Protein AF-A0A2T4KFB4-F1 (afdb_monomer)

Mean predicted aligned error: 5.25 Å

Secondary structure (DSSP, 8-state):
-HHHHHHHHHHHHHHH-HHHHHHHHHHHHHHHHHHHHHHHHSSS--HHHHHHHHHHHHHHHHHHHHHHHHHHHHHHT--

pLDDT: mean 89.06, std 7.24, range [62.19, 96.69]

Solvent-accessible surface area (backbone atoms only — not comparable to full-atom values): 4555 Å² total; per-residue (Å²): 118,71,71,62,50,55,56,48,52,54,53,50,50,51,75,66,33,68,66,51,55,52,52,51,52,52,52,51,50,51,54,51,49,52,51,53,49,35,56,73,78,31,101,60,72,61,60,83,58,55,52,57,50,50,50,53,53,51,50,54,52,50,50,53,52,52,51,51,62,70,45,43,36,70,75,69,69,73,111

Structure (mmCIF, N/CA/C/O backbone):
data_AF-A0A2T4KFB4-F1
#
_entry.id   AF-A0A2T4KFB4-F1
#
loop_
_atom_site.group_PDB
_atom_site.id
_atom_site.type_symbol
_atom_site.label_atom_id
_atom_site.label_alt_id
_atom_site.label_comp_id
_atom_site.label_asym_id
_atom_site.label_entity_id
_atom_site.label_seq_id
_atom_site.pdbx_PDB_ins_code
_atom_site.Cartn_x
_atom_site.Cartn_y
_atom_site.Cartn_z
_atom_site.occupancy
_atom_site.B_iso_or_equiv
_atom_site.auth_seq_id
_atom_site.auth_comp_id
_atom_site.auth_asym_id
_atom_site.auth_atom_id
_atom_site.pdbx_PDB_model_num
ATOM 1 N N . MET A 1 1 ? -15.917 -14.762 19.869 1.00 62.19 1 MET A N 1
ATOM 2 C CA . MET A 1 1 ? -16.282 -14.547 18.446 1.00 62.19 1 MET A CA 1
ATOM 3 C C . MET A 1 1 ? 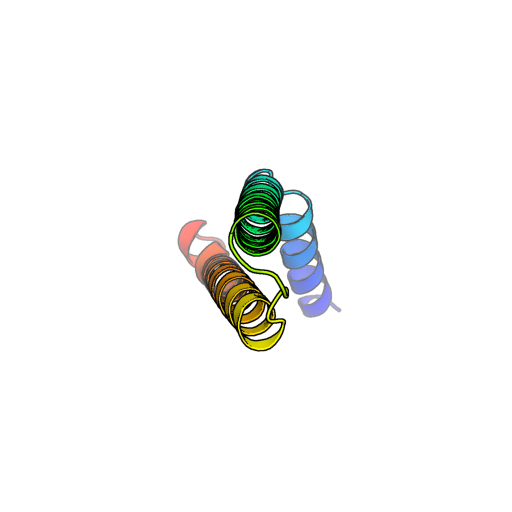-16.413 -13.070 18.039 1.00 62.19 1 MET A C 1
ATOM 5 O O . MET A 1 1 ? -16.248 -12.789 16.862 1.00 62.19 1 MET A O 1
ATOM 9 N N . ARG A 1 2 ? -16.634 -12.115 18.963 1.00 76.81 2 ARG A N 1
ATOM 10 C CA . ARG A 1 2 ? -16.806 -10.678 18.642 1.00 76.81 2 ARG A CA 1
ATOM 11 C C . ARG A 1 2 ? -15.536 -9.973 18.120 1.00 76.81 2 ARG A C 1
ATOM 13 O O . ARG A 1 2 ? -15.612 -9.225 17.157 1.00 76.81 2 ARG A O 1
ATOM 20 N N . ASN A 1 3 ? -14.359 -10.281 18.671 1.00 79.31 3 ASN A N 1
ATOM 21 C CA . ASN A 1 3 ? -13.094 -9.651 18.242 1.00 79.31 3 ASN A CA 1
ATOM 22 C C . ASN A 1 3 ? -12.708 -10.021 16.797 1.00 79.31 3 ASN A C 1
ATOM 24 O O . ASN A 1 3 ? -12.237 -9.181 16.042 1.00 79.31 3 ASN A O 1
ATOM 28 N N . LEU A 1 4 ? -12.982 -11.262 16.381 1.00 86.62 4 LEU A N 1
ATOM 29 C CA . LEU A 1 4 ? -12.775 -11.716 14.999 1.00 86.62 4 LEU A CA 1
ATOM 30 C C . LEU A 1 4 ? -13.695 -10.999 13.998 1.00 86.62 4 LEU A C 1
ATOM 32 O O . LEU A 1 4 ? -13.319 -10.819 12.843 1.00 86.62 4 LEU A O 1
ATOM 36 N N . GLN A 1 5 ? -14.889 -10.574 14.426 1.00 88.44 5 GLN A N 1
ATOM 37 C CA . GLN A 1 5 ? -15.791 -9.801 13.571 1.00 88.44 5 GLN A CA 1
ATOM 38 C C . GLN A 1 5 ? -15.246 -8.394 13.311 1.00 88.44 5 GLN A C 1
ATOM 40 O O . GLN A 1 5 ? -15.306 -7.947 12.170 1.00 88.44 5 GLN A O 1
ATOM 45 N N . LEU A 1 6 ? -14.665 -7.732 14.319 1.00 86.69 6 LEU A N 1
ATOM 46 C CA . LEU A 1 6 ? -14.018 -6.423 14.151 1.00 86.69 6 LEU A CA 1
ATOM 47 C C . LEU A 1 6 ? -12.882 -6.497 13.124 1.00 86.69 6 LEU A C 1
ATOM 49 O O . LEU A 1 6 ? -12.917 -5.781 12.126 1.00 86.69 6 LEU A O 1
ATOM 53 N N . VAL A 1 7 ? -11.974 -7.466 13.287 1.00 88.62 7 VAL A N 1
ATOM 54 C CA . VAL A 1 7 ? -10.868 -7.704 12.342 1.00 88.62 7 VAL A CA 1
ATOM 55 C C . VAL A 1 7 ? -11.388 -7.962 10.923 1.00 88.62 7 VAL A C 1
ATOM 57 O O . VAL A 1 7 ? -10.853 -7.432 9.951 1.00 88.62 7 VAL A O 1
ATOM 60 N N . LYS A 1 8 ? -12.472 -8.735 10.781 1.00 91.69 8 LYS A N 1
ATOM 61 C CA . LYS A 1 8 ? -13.104 -8.977 9.478 1.00 91.69 8 LYS A CA 1
ATOM 62 C C . LYS A 1 8 ? -13.590 -7.675 8.829 1.00 91.69 8 LYS A C 1
ATOM 64 O O . LYS A 1 8 ? -13.397 -7.503 7.627 1.00 91.69 8 LYS A O 1
ATOM 69 N N . TYR A 1 9 ? -14.217 -6.774 9.585 1.00 90.94 9 TYR A N 1
ATOM 70 C CA . TYR A 1 9 ? -14.692 -5.496 9.047 1.00 90.94 9 TYR A CA 1
ATOM 71 C C . TYR A 1 9 ? -13.545 -4.576 8.623 1.00 90.94 9 TYR A C 1
ATOM 73 O O . TYR A 1 9 ? -13.658 -3.938 7.576 1.00 90.94 9 TYR A O 1
ATOM 81 N N . ASP A 1 10 ? -12.434 -4.560 9.360 1.00 89.19 10 ASP A N 1
ATOM 82 C CA . ASP A 1 10 ? -11.235 -3.806 8.974 1.00 89.19 10 ASP A CA 1
ATOM 83 C C . ASP A 1 10 ? -10.632 -4.307 7.661 1.00 89.19 10 ASP A C 1
ATOM 85 O O . ASP A 1 10 ? -10.367 -3.523 6.747 1.00 89.19 10 ASP A O 1
ATOM 89 N N . ILE A 1 11 ? -10.519 -5.628 7.512 1.00 90.62 11 ILE A N 1
ATOM 90 C CA . ILE A 1 11 ? -10.035 -6.249 6.276 1.00 90.62 11 ILE A CA 1
ATOM 91 C C . ILE A 1 11 ? -10.978 -5.935 5.104 1.00 90.62 11 ILE A C 1
ATOM 93 O O . ILE A 1 11 ? -10.530 -5.532 4.032 1.00 90.62 11 ILE A O 1
ATOM 97 N N . ILE A 1 12 ? -12.295 -6.065 5.293 1.00 92.69 12 ILE A N 1
ATOM 98 C CA . ILE A 1 12 ? -13.277 -5.740 4.245 1.00 92.69 12 ILE A CA 1
ATOM 99 C C . ILE A 1 12 ? -13.205 -4.256 3.864 1.00 92.69 12 ILE A C 1
ATOM 101 O O . ILE A 1 12 ? -13.303 -3.927 2.682 1.00 92.69 12 ILE A O 1
ATOM 105 N N . SER A 1 13 ? -13.023 -3.363 4.840 1.00 90.62 13 SER A N 1
ATOM 106 C CA . SER A 1 13 ? -12.868 -1.924 4.608 1.00 90.62 13 SER A CA 1
ATOM 107 C C . SER A 1 13 ? -11.654 -1.624 3.728 1.00 90.62 13 SER A C 1
ATOM 109 O O . SER A 1 13 ? -11.752 -0.824 2.794 1.00 90.62 13 SER A O 1
ATOM 111 N N . LEU A 1 14 ? -10.535 -2.320 3.953 1.00 91.06 14 LEU A N 1
ATOM 112 C CA . LEU A 1 14 ? -9.351 -2.209 3.107 1.00 91.06 14 LEU A CA 1
ATOM 113 C C . LEU A 1 14 ? -9.643 -2.620 1.662 1.00 91.06 14 LEU A C 1
ATOM 115 O O . LEU A 1 14 ? -9.339 -1.856 0.747 1.00 91.06 14 LEU A O 1
ATOM 119 N N . PHE A 1 15 ? -10.271 -3.778 1.452 1.00 90.50 15 PHE A N 1
ATOM 120 C CA . PHE A 1 15 ? -10.557 -4.280 0.106 1.00 90.50 15 PHE A CA 1
ATOM 121 C C . PHE A 1 15 ? -11.654 -3.501 -0.622 1.00 90.50 15 PHE A C 1
ATOM 123 O O . PHE A 1 15 ? -11.660 -3.479 -1.842 1.00 90.50 15 PHE A O 1
ATOM 130 N N . LYS A 1 16 ? -12.579 -2.842 0.082 1.00 91.31 16 LYS A N 1
ATOM 131 C CA . LYS A 1 16 ? -13.617 -2.017 -0.560 1.00 91.31 16 LYS A CA 1
ATOM 132 C C . LYS A 1 16 ? -13.181 -0.580 -0.837 1.00 91.31 16 LYS A C 1
ATOM 134 O O . LYS A 1 16 ? -13.872 0.133 -1.560 1.00 91.31 16 LYS A O 1
ATOM 139 N N . SER A 1 17 ? -12.086 -0.114 -0.241 1.00 91.88 17 SER A N 1
ATOM 140 C CA . SER A 1 17 ? -11.697 1.290 -0.343 1.00 91.88 17 SER A CA 1
ATOM 141 C C . SER A 1 17 ? -11.136 1.622 -1.727 1.00 91.88 17 SER A C 1
ATOM 143 O O . SER A 1 17 ? -10.113 1.076 -2.133 1.00 91.88 17 SER A O 1
ATOM 145 N N . TYR A 1 18 ? -11.739 2.599 -2.412 1.00 92.19 18 TYR A N 1
ATOM 146 C CA . TYR A 1 18 ? -11.213 3.143 -3.673 1.00 92.19 18 TYR A CA 1
ATOM 147 C C . TYR A 1 18 ? -9.752 3.605 -3.548 1.00 92.19 18 TYR A C 1
ATOM 149 O O . TYR A 1 18 ? -8.955 3.399 -4.459 1.00 92.19 18 TYR A O 1
ATOM 157 N N . LEU A 1 19 ? -9.378 4.164 -2.391 1.00 92.38 19 LEU A N 1
ATOM 158 C CA . LEU A 1 19 ? -8.011 4.605 -2.108 1.00 92.38 19 LEU A CA 1
ATOM 159 C C . LEU A 1 19 ? -7.005 3.450 -2.101 1.00 92.38 19 LEU A C 1
ATOM 161 O O . LEU A 1 19 ? -5.887 3.634 -2.570 1.00 92.38 19 LEU A O 1
ATOM 165 N N . THR A 1 20 ? -7.397 2.263 -1.626 1.00 93.44 20 THR A N 1
ATOM 166 C CA . THR A 1 20 ? -6.552 1.060 -1.687 1.00 93.44 20 THR A CA 1
ATOM 167 C C . THR A 1 20 ? -6.210 0.725 -3.133 1.00 93.44 20 THR A C 1
ATOM 169 O O . THR A 1 20 ? -5.047 0.519 -3.463 1.00 93.44 20 THR A O 1
ATOM 172 N N . TYR A 1 21 ? -7.210 0.730 -4.015 1.00 93.44 21 TYR A N 1
ATOM 173 C CA . TYR A 1 21 ? -6.997 0.441 -5.430 1.00 93.44 21 TYR A CA 1
ATOM 174 C C . TYR A 1 21 ? -6.155 1.513 -6.122 1.00 93.44 21 TYR A C 1
ATOM 176 O O . TYR A 1 21 ? -5.241 1.169 -6.866 1.00 93.44 21 TYR A O 1
ATOM 184 N N . ILE A 1 22 ? -6.404 2.797 -5.841 1.00 94.75 22 ILE A N 1
ATOM 185 C CA . ILE A 1 22 ? -5.596 3.903 -6.378 1.00 94.75 22 ILE A CA 1
ATOM 186 C C . ILE A 1 22 ? -4.134 3.757 -5.943 1.00 94.75 22 ILE A C 1
ATOM 188 O O . ILE A 1 22 ? -3.236 3.837 -6.779 1.00 94.75 22 ILE A O 1
ATOM 192 N N . ALA A 1 23 ? -3.888 3.494 -4.657 1.00 93.81 23 ALA A N 1
ATOM 193 C CA . ALA A 1 23 ? -2.540 3.303 -4.136 1.00 93.81 23 ALA A CA 1
ATOM 194 C C . ALA A 1 23 ? -1.833 2.119 -4.813 1.00 93.81 23 ALA A C 1
ATOM 196 O O . ALA A 1 23 ? -0.692 2.256 -5.248 1.00 93.81 23 ALA A O 1
ATOM 197 N N . LEU A 1 24 ? -2.521 0.984 -4.977 1.00 94.31 24 LEU A N 1
ATOM 198 C CA . LEU A 1 24 ? -1.970 -0.180 -5.673 1.00 94.31 24 LEU A CA 1
ATOM 199 C C . LEU A 1 24 ? -1.657 0.124 -7.143 1.00 94.31 24 LEU A C 1
ATOM 201 O O . LEU A 1 24 ? -0.586 -0.250 -7.613 1.00 94.31 24 LEU A O 1
ATOM 205 N N . ILE A 1 25 ? -2.536 0.832 -7.859 1.00 96.38 25 ILE A N 1
ATOM 206 C CA . ILE A 1 25 ? -2.289 1.250 -9.249 1.00 96.38 25 ILE A CA 1
ATOM 207 C C . ILE A 1 25 ? -1.041 2.132 -9.333 1.00 96.38 25 ILE A C 1
ATOM 209 O O . ILE A 1 25 ? -0.208 1.912 -10.207 1.00 96.38 25 ILE A O 1
ATOM 213 N N . ILE A 1 26 ? -0.876 3.091 -8.417 1.00 95.31 26 ILE A N 1
ATOM 214 C CA . ILE A 1 26 ? 0.304 3.967 -8.377 1.00 95.31 26 ILE A CA 1
ATOM 215 C C . ILE A 1 26 ? 1.577 3.156 -8.117 1.00 95.31 26 ILE A C 1
ATOM 217 O O . ILE A 1 26 ? 2.573 3.351 -8.814 1.00 95.31 26 ILE A O 1
ATOM 221 N N . ILE A 1 27 ? 1.548 2.225 -7.156 1.00 95.25 27 ILE A N 1
ATOM 222 C CA . ILE A 1 27 ? 2.692 1.351 -6.859 1.00 95.25 27 ILE A CA 1
ATOM 223 C C . ILE A 1 27 ? 3.073 0.548 -8.107 1.00 95.25 27 ILE A C 1
ATOM 225 O O . ILE A 1 27 ? 4.226 0.584 -8.532 1.00 95.25 27 ILE A O 1
ATOM 229 N N . TRP A 1 28 ? 2.107 -0.113 -8.746 1.00 94.75 28 TRP A N 1
ATOM 230 C CA . TRP A 1 28 ? 2.352 -0.890 -9.961 1.00 94.75 28 TRP A CA 1
ATOM 231 C C . TRP A 1 28 ? 2.828 -0.034 -11.137 1.00 94.75 28 TRP A C 1
ATOM 233 O O . TRP A 1 28 ? 3.726 -0.457 -11.863 1.00 94.75 28 TRP A O 1
ATOM 243 N N . ALA A 1 29 ? 2.283 1.171 -11.314 1.00 95.50 29 ALA A N 1
ATOM 244 C CA . ALA A 1 29 ? 2.695 2.091 -12.370 1.00 95.50 29 ALA A CA 1
ATOM 245 C C . ALA A 1 29 ? 4.148 2.551 -12.193 1.00 95.50 29 ALA A C 1
ATOM 247 O O . ALA A 1 29 ? 4.902 2.580 -13.163 1.00 95.50 29 ALA A O 1
ATOM 248 N N . LEU A 1 30 ? 4.564 2.861 -10.963 1.00 94.31 30 LEU A N 1
ATOM 249 C CA . LEU A 1 30 ? 5.941 3.250 -10.658 1.00 94.31 30 LEU A CA 1
ATOM 250 C C . LEU A 1 30 ? 6.911 2.075 -10.824 1.00 94.31 30 LEU A C 1
ATOM 252 O O . LEU A 1 30 ? 7.945 2.231 -11.469 1.00 94.31 30 LEU A O 1
ATOM 256 N N . LEU A 1 31 ? 6.566 0.887 -10.315 1.00 93.44 31 LEU A N 1
ATOM 257 C CA . LEU A 1 31 ? 7.393 -0.314 -10.482 1.00 93.44 31 LEU A CA 1
ATOM 258 C C . LEU A 1 31 ? 7.538 -0.702 -11.958 1.00 93.44 31 LEU A C 1
ATOM 260 O O . LEU A 1 31 ? 8.650 -0.937 -12.433 1.00 93.44 31 LEU A O 1
ATOM 264 N N . GLY A 1 32 ? 6.428 -0.723 -12.697 1.00 91.94 32 GLY A N 1
ATOM 265 C CA . GLY A 1 32 ? 6.418 -1.006 -14.129 1.00 91.94 32 GLY A CA 1
ATOM 266 C C . GLY A 1 32 ? 7.181 0.049 -14.925 1.00 91.94 32 GLY A C 1
ATOM 267 O O . GLY A 1 32 ? 8.025 -0.300 -15.746 1.00 91.94 32 GLY A O 1
ATOM 268 N N . GLY A 1 33 ? 6.953 1.332 -14.636 1.00 92.06 33 GLY A N 1
ATOM 269 C CA . GLY A 1 33 ? 7.644 2.449 -15.277 1.00 92.06 33 GLY A CA 1
ATOM 270 C C . GLY A 1 33 ? 9.155 2.387 -15.078 1.00 92.06 33 GLY A C 1
ATOM 271 O O . GLY A 1 33 ? 9.903 2.443 -16.052 1.00 92.06 33 GLY A O 1
ATOM 272 N N . MET A 1 34 ? 9.611 2.176 -13.841 1.00 89.69 34 MET A N 1
ATOM 273 C CA . MET A 1 34 ? 11.035 2.017 -13.541 1.00 89.69 34 MET A CA 1
ATOM 274 C C . MET A 1 34 ? 11.628 0.799 -14.246 1.00 89.69 34 MET A C 1
ATOM 276 O O . MET A 1 34 ? 12.684 0.908 -14.860 1.00 89.69 34 MET A O 1
ATOM 280 N N . THR A 1 35 ? 10.927 -0.337 -14.243 1.00 88.69 35 THR A N 1
ATOM 281 C CA . 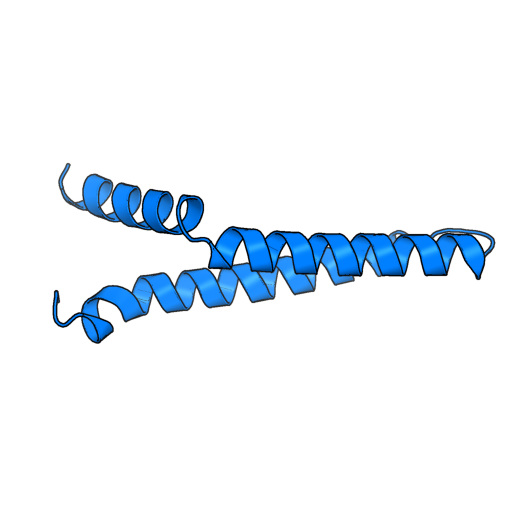THR A 1 35 ? 11.378 -1.544 -14.953 1.00 88.69 35 THR A CA 1
ATOM 282 C C . THR A 1 35 ? 11.543 -1.280 -16.451 1.00 88.69 35 THR A C 1
ATOM 284 O O . THR A 1 35 ? 12.577 -1.614 -17.021 1.00 88.69 35 THR A O 1
ATOM 287 N N . VAL A 1 36 ? 10.567 -0.627 -17.091 1.00 89.44 36 VAL A N 1
ATOM 288 C CA . VAL A 1 36 ? 10.633 -0.268 -18.519 1.00 89.44 36 VAL A CA 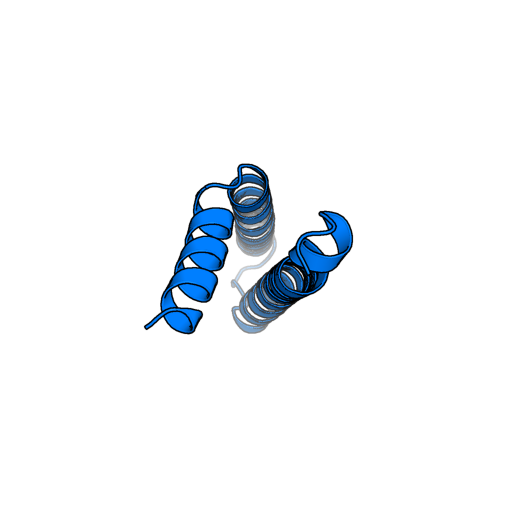1
ATOM 289 C C . VAL A 1 36 ? 11.800 0.679 -18.804 1.00 89.44 36 VAL A C 1
ATOM 291 O O . VAL A 1 36 ? 12.490 0.507 -19.808 1.00 89.44 36 VAL A O 1
ATOM 294 N N . LEU A 1 37 ? 12.046 1.661 -17.934 1.00 88.62 37 LEU A N 1
ATOM 295 C CA . LEU A 1 37 ? 13.181 2.574 -18.075 1.00 88.62 37 LEU A CA 1
ATOM 296 C C . LEU A 1 37 ? 14.522 1.849 -17.922 1.00 88.62 37 LEU A C 1
ATOM 298 O O . LEU A 1 37 ? 15.427 2.114 -18.710 1.00 88.62 37 LEU A O 1
ATOM 302 N N . PHE A 1 38 ? 14.647 0.915 -16.977 1.00 86.19 38 PHE A N 1
ATOM 303 C CA . PHE A 1 38 ? 15.856 0.104 -16.818 1.00 86.19 38 PHE A CA 1
ATOM 304 C C . PHE A 1 38 ? 16.100 -0.799 -18.026 1.00 86.19 38 PHE A C 1
ATOM 306 O O . PHE A 1 38 ? 17.208 -0.811 -18.543 1.00 86.19 38 PHE A O 1
ATOM 313 N N . VAL A 1 39 ? 15.070 -1.478 -18.544 1.00 84.88 39 VAL A N 1
ATOM 314 C CA . VAL A 1 39 ? 15.186 -2.298 -19.767 1.00 84.88 39 VAL A CA 1
ATOM 315 C C . VAL A 1 39 ? 15.650 -1.465 -20.965 1.00 84.88 39 VAL A C 1
ATOM 317 O O . VAL A 1 39 ? 16.400 -1.951 -21.803 1.00 84.88 39 VAL A O 1
ATOM 320 N N . ARG A 1 40 ? 15.179 -0.218 -21.085 1.00 85.19 40 ARG A N 1
ATOM 321 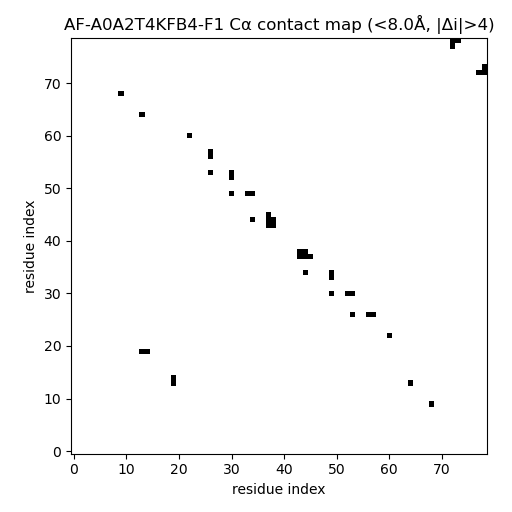C CA . ARG A 1 40 ? 15.507 0.646 -22.230 1.00 85.19 40 ARG A CA 1
ATOM 322 C C . ARG A 1 40 ? 16.889 1.288 -22.143 1.00 85.19 40 ARG A C 1
ATOM 324 O O . ARG A 1 40 ? 17.478 1.550 -23.183 1.00 85.19 40 ARG A O 1
ATOM 331 N N . ASN A 1 41 ? 17.366 1.588 -20.936 1.00 83.31 41 ASN A N 1
ATOM 332 C CA . ASN A 1 41 ? 18.604 2.345 -20.722 1.00 83.31 41 ASN A CA 1
ATOM 333 C C . ASN A 1 41 ? 19.763 1.487 -20.198 1.00 83.31 41 ASN A C 1
ATOM 335 O O . ASN A 1 41 ? 20.868 1.992 -20.017 1.00 83.31 41 ASN A O 1
ATOM 339 N N . SER A 1 42 ? 19.530 0.213 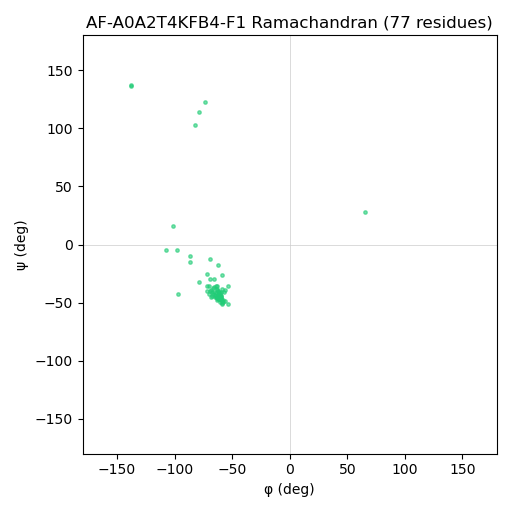-19.898 1.00 75.81 42 SER A N 1
ATOM 340 C CA . SER A 1 42 ? 20.540 -0.700 -19.370 1.00 75.81 42 SER A CA 1
ATOM 341 C C . SER A 1 42 ? 20.408 -2.059 -20.049 1.00 75.81 42 SER A C 1
ATOM 343 O O . SER A 1 42 ? 19.309 -2.590 -20.170 1.00 75.81 42 SER A O 1
ATOM 345 N N . ASP A 1 43 ? 21.535 -2.658 -20.444 1.00 71.38 43 ASP A N 1
ATOM 346 C CA . ASP A 1 43 ? 21.558 -3.973 -21.110 1.00 71.38 43 ASP A CA 1
ATOM 347 C C . ASP A 1 43 ? 21.002 -5.108 -20.232 1.00 71.38 43 ASP A C 1
ATOM 349 O O . ASP A 1 43 ? 20.683 -6.194 -20.721 1.00 71.38 43 ASP A O 1
ATOM 353 N N . LYS A 1 44 ? 20.910 -4.885 -18.913 1.00 72.06 44 LYS A N 1
ATOM 354 C CA . LYS A 1 44 ? 20.390 -5.843 -17.937 1.00 72.06 44 LYS A CA 1
ATOM 355 C C . LYS A 1 44 ? 19.502 -5.146 -16.917 1.00 72.06 44 LYS A C 1
ATOM 357 O O . LYS A 1 44 ? 19.853 -4.099 -16.378 1.00 72.06 44 LYS A O 1
ATOM 362 N N . VAL A 1 45 ? 18.377 -5.783 -16.611 1.00 71.25 45 VAL A N 1
ATOM 363 C CA . VAL A 1 45 ? 17.516 -5.394 -15.494 1.00 71.25 45 VAL A CA 1
ATOM 364 C C . VAL A 1 45 ? 18.132 -5.916 -14.205 1.00 71.25 45 VAL A C 1
ATOM 366 O O . VAL A 1 45 ? 18.204 -7.129 -13.997 1.00 71.25 45 VAL A O 1
ATOM 369 N N . ASP A 1 46 ? 18.571 -5.008 -13.339 1.00 74.75 46 ASP A N 1
ATOM 370 C CA . ASP A 1 46 ? 19.087 -5.378 -12.029 1.00 74.75 46 ASP A CA 1
ATOM 371 C C . ASP A 1 46 ? 17.935 -5.580 -11.031 1.00 74.75 46 ASP A C 1
ATOM 373 O O . ASP A 1 46 ? 17.341 -4.637 -10.497 1.00 74.75 46 ASP A O 1
ATOM 377 N N . TYR A 1 47 ? 17.617 -6.847 -10.765 1.00 75.44 47 TYR A N 1
ATOM 378 C CA . TYR A 1 47 ? 16.620 -7.236 -9.766 1.00 75.44 47 TYR A CA 1
ATOM 379 C C . TYR A 1 47 ? 16.961 -6.723 -8.362 1.00 75.44 47 TYR A C 1
ATOM 381 O O . TYR A 1 47 ? 16.048 -6.500 -7.563 1.00 75.44 47 TYR A O 1
ATOM 389 N N . SER A 1 48 ? 18.245 -6.490 -8.067 1.00 82.81 48 SER A N 1
ATOM 390 C CA . SER A 1 48 ? 18.685 -5.944 -6.783 1.00 82.81 48 SER A CA 1
ATOM 391 C C . SER A 1 48 ? 18.291 -4.478 -6.585 1.00 82.81 48 SER A C 1
ATOM 393 O O . SER A 1 48 ? 18.316 -4.003 -5.456 1.00 82.81 48 SER A O 1
ATOM 395 N N . MET A 1 49 ? 17.840 -3.777 -7.634 1.00 80.88 49 MET A N 1
ATOM 396 C CA . MET A 1 49 ? 17.293 -2.419 -7.527 1.00 80.88 49 MET A CA 1
ATOM 397 C C . MET A 1 49 ? 15.762 -2.406 -7.451 1.00 80.88 49 MET A C 1
ATOM 399 O O . MET A 1 49 ? 15.181 -1.691 -6.634 1.00 80.88 49 MET A O 1
ATOM 403 N N . ILE A 1 50 ? 15.086 -3.218 -8.270 1.00 86.62 50 ILE A N 1
ATOM 404 C CA . ILE A 1 50 ? 13.614 -3.212 -8.352 1.00 86.62 50 ILE A CA 1
ATOM 405 C C . ILE A 1 50 ? 12.980 -3.830 -7.102 1.00 86.62 50 ILE A C 1
ATOM 407 O O . ILE A 1 50 ? 11.976 -3.324 -6.598 1.00 86.62 50 ILE A O 1
ATOM 411 N N . LEU A 1 51 ? 13.558 -4.914 -6.583 1.00 89.38 51 LEU A N 1
ATOM 412 C CA . LEU A 1 51 ? 12.962 -5.673 -5.487 1.00 89.38 51 LEU A CA 1
ATOM 413 C C . LEU A 1 51 ? 12.989 -4.907 -4.147 1.00 89.38 51 LEU A C 1
ATOM 415 O O . LEU A 1 51 ? 11.951 -4.863 -3.481 1.00 89.38 51 LEU A O 1
ATOM 419 N N . PRO A 1 52 ? 14.083 -4.213 -3.763 1.00 92.94 52 PRO A N 1
ATOM 420 C CA . PRO A 1 52 ? 14.071 -3.326 -2.599 1.00 92.94 52 PRO A CA 1
ATOM 421 C C . PRO A 1 52 ? 13.133 -2.130 -2.758 1.00 92.94 52 PRO A C 1
ATOM 423 O O . PRO A 1 52 ? 12.480 -1.745 -1.790 1.00 92.94 52 PRO A O 1
ATOM 426 N N . MET A 1 53 ? 13.017 -1.574 -3.969 1.00 91.44 53 MET A N 1
ATOM 427 C CA . MET A 1 53 ? 12.080 -0.484 -4.249 1.00 91.44 53 MET A CA 1
ATOM 428 C C . MET A 1 53 ? 10.632 -0.938 -4.039 1.00 91.44 53 MET A C 1
ATOM 430 O O . MET A 1 53 ? 9.883 -0.282 -3.317 1.00 91.44 53 MET A O 1
ATOM 434 N N . ALA A 1 54 ? 10.253 -2.096 -4.588 1.00 92.81 54 ALA A N 1
ATOM 435 C CA . ALA A 1 54 ? 8.939 -2.689 -4.354 1.00 92.81 54 ALA A CA 1
ATOM 436 C C . ALA A 1 54 ? 8.691 -2.935 -2.863 1.00 92.81 54 ALA A C 1
ATOM 438 O O . ALA A 1 54 ? 7.656 -2.520 -2.341 1.00 92.81 54 ALA A O 1
ATOM 439 N N . ASN A 1 55 ? 9.654 -3.540 -2.162 1.00 95.25 55 ASN A N 1
ATOM 440 C CA . ASN A 1 55 ? 9.545 -3.789 -0.728 1.00 95.25 55 ASN A CA 1
ATOM 441 C C . ASN A 1 55 ? 9.296 -2.492 0.058 1.00 95.25 55 ASN A C 1
ATOM 443 O O . ASN A 1 55 ? 8.359 -2.417 0.847 1.00 95.25 55 ASN A O 1
ATOM 447 N N . TRP A 1 56 ? 10.078 -1.443 -0.205 1.00 95.81 56 TRP A N 1
ATOM 448 C CA . TRP A 1 56 ? 9.918 -0.152 0.462 1.00 95.81 56 TRP A CA 1
ATOM 449 C C . TRP A 1 56 ? 8.530 0.457 0.220 1.00 95.81 56 TRP A C 1
ATOM 451 O O . TRP A 1 56 ? 7.871 0.893 1.164 1.00 95.81 56 TRP A O 1
ATOM 461 N N . MET A 1 57 ? 8.044 0.419 -1.024 1.00 94.88 57 MET A N 1
ATOM 462 C CA . MET A 1 57 ? 6.727 0.954 -1.381 1.00 94.88 57 MET A CA 1
ATOM 463 C C . MET A 1 57 ? 5.580 0.190 -0.709 1.00 94.88 57 MET A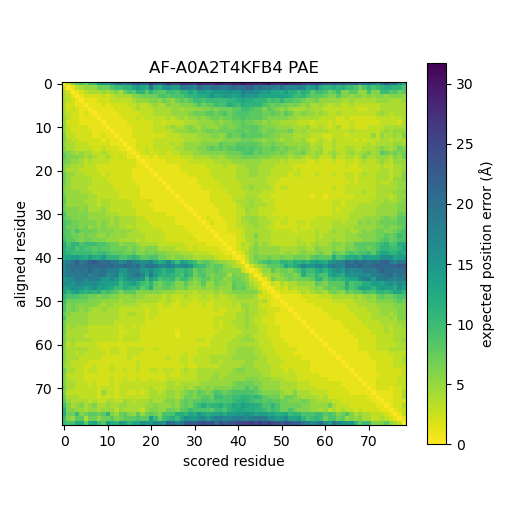 C 1
ATOM 465 O O . MET A 1 57 ? 4.655 0.809 -0.179 1.00 94.88 57 MET A O 1
ATOM 469 N N . PHE A 1 58 ? 5.641 -1.145 -0.689 1.00 95.69 58 PHE A N 1
ATOM 470 C CA . PHE A 1 58 ? 4.622 -1.966 -0.034 1.00 95.69 58 PHE A CA 1
ATOM 471 C C . PHE A 1 58 ? 4.669 -1.854 1.493 1.00 95.69 58 PHE A C 1
ATOM 473 O O . PHE A 1 58 ? 3.611 -1.823 2.119 1.00 95.69 58 PHE A O 1
ATOM 480 N N . LEU A 1 59 ? 5.856 -1.729 2.098 1.00 96.69 59 LEU A N 1
ATOM 481 C CA . LEU A 1 59 ? 5.997 -1.480 3.536 1.00 96.69 59 LEU A CA 1
ATOM 482 C C . LEU A 1 59 ? 5.419 -0.122 3.929 1.00 96.69 59 LEU A C 1
ATOM 484 O O . LEU A 1 59 ? 4.671 -0.034 4.901 1.00 96.69 59 LEU A O 1
ATOM 488 N N . PHE A 1 60 ? 5.712 0.925 3.156 1.00 95.12 60 PHE A N 1
ATOM 489 C CA . PHE A 1 60 ? 5.153 2.253 3.388 1.00 95.12 60 PHE A CA 1
ATOM 490 C C . PHE A 1 60 ? 3.623 2.249 3.270 1.00 95.12 60 PHE A C 1
ATOM 492 O O . PHE A 1 60 ? 2.924 2.730 4.162 1.00 95.12 60 PHE A O 1
ATOM 499 N N . PHE A 1 61 ? 3.087 1.636 2.211 1.00 95.44 61 PHE A N 1
ATOM 500 C CA . PHE A 1 61 ? 1.645 1.475 2.035 1.00 95.44 61 PHE A CA 1
ATOM 501 C C . PHE A 1 61 ? 1.002 0.680 3.183 1.00 95.44 61 PHE A C 1
ATOM 503 O O . PHE A 1 61 ? -0.008 1.107 3.748 1.00 95.44 61 PHE A O 1
ATOM 510 N N . GLY A 1 62 ? 1.609 -0.444 3.568 1.00 94.00 62 GLY A N 1
ATOM 511 C CA . GLY A 1 62 ? 1.148 -1.279 4.674 1.00 94.00 62 GLY A CA 1
ATOM 512 C C . GLY A 1 62 ? 1.138 -0.530 6.006 1.00 94.00 62 GLY A C 1
ATOM 513 O O . GLY A 1 62 ? 0.165 -0.620 6.752 1.00 94.00 62 GLY A O 1
ATOM 514 N N . LEU A 1 63 ? 2.164 0.277 6.282 1.00 96.69 63 LEU A N 1
ATOM 515 C CA . LEU A 1 63 ? 2.228 1.100 7.488 1.00 96.69 63 LEU A CA 1
ATOM 516 C C . LEU A 1 63 ? 1.070 2.104 7.553 1.00 96.69 63 LEU A C 1
ATOM 518 O O . LEU A 1 63 ? 0.413 2.215 8.587 1.00 96.69 63 LEU A O 1
ATOM 522 N N . LEU A 1 64 ? 0.772 2.799 6.452 1.00 94.88 64 LEU A N 1
ATOM 523 C CA . LEU A 1 64 ? -0.344 3.751 6.401 1.00 94.88 64 LEU A CA 1
ATOM 524 C C . LEU A 1 64 ? -1.701 3.067 6.606 1.00 94.88 64 LEU A C 1
ATOM 526 O O . LEU A 1 64 ? -2.573 3.603 7.293 1.00 94.88 64 LEU A O 1
ATOM 530 N N . VAL A 1 65 ? -1.872 1.865 6.056 1.00 94.06 65 VAL A N 1
ATOM 531 C CA . VAL A 1 65 ? -3.051 1.023 6.295 1.00 94.06 65 VAL A CA 1
ATOM 532 C C . VAL A 1 65 ? -3.188 0.664 7.775 1.00 94.06 65 VAL A C 1
ATOM 534 O O . VAL A 1 65 ? -4.285 0.766 8.333 1.00 94.06 65 VAL A O 1
ATOM 537 N N . VAL A 1 66 ? -2.092 0.259 8.421 1.00 94.62 66 VAL A N 1
ATOM 538 C CA . VAL A 1 66 ? -2.084 -0.085 9.849 1.00 94.62 66 VAL A CA 1
ATOM 539 C C . VAL A 1 66 ? -2.454 1.134 10.689 1.00 94.62 66 VAL A C 1
ATOM 541 O O . VAL A 1 66 ? -3.340 1.036 11.535 1.00 94.62 66 VAL A O 1
ATOM 544 N N . ILE A 1 67 ? -1.862 2.298 10.405 1.00 94.94 67 ILE A N 1
ATOM 545 C CA . ILE A 1 67 ? -2.186 3.552 11.098 1.00 94.94 67 ILE A CA 1
ATOM 546 C C . ILE A 1 67 ? -3.673 3.877 10.948 1.00 94.94 67 ILE A C 1
ATOM 548 O O . ILE A 1 67 ? -4.339 4.099 11.955 1.00 94.94 67 ILE A O 1
ATOM 552 N N . LYS A 1 68 ? -4.218 3.839 9.724 1.00 92.62 68 LYS A N 1
ATOM 553 C CA . LYS A 1 68 ? -5.650 4.074 9.470 1.00 92.62 68 LYS A CA 1
ATOM 554 C C . LYS A 1 68 ? -6.540 3.117 10.264 1.00 92.62 68 LYS A C 1
ATOM 556 O O . LYS A 1 68 ? -7.598 3.520 10.732 1.00 92.62 68 LYS A O 1
ATOM 561 N N . THR A 1 69 ? -6.132 1.857 10.391 1.00 91.88 69 THR A N 1
ATOM 562 C CA . THR A 1 69 ? -6.896 0.840 11.124 1.00 91.88 69 THR A CA 1
ATOM 563 C C . THR A 1 69 ? -6.928 1.153 12.620 1.00 91.88 69 THR A C 1
ATOM 565 O O . THR A 1 69 ? -7.992 1.120 13.225 1.00 91.88 69 THR A O 1
ATOM 568 N N . ILE A 1 70 ? -5.788 1.538 13.202 1.00 92.81 70 ILE A N 1
ATOM 569 C CA . ILE A 1 70 ? -5.681 1.891 14.627 1.00 92.81 70 ILE A CA 1
ATOM 570 C C . ILE A 1 70 ? -6.443 3.185 14.941 1.00 92.81 70 ILE A C 1
ATOM 572 O O . ILE A 1 70 ? -7.102 3.286 15.973 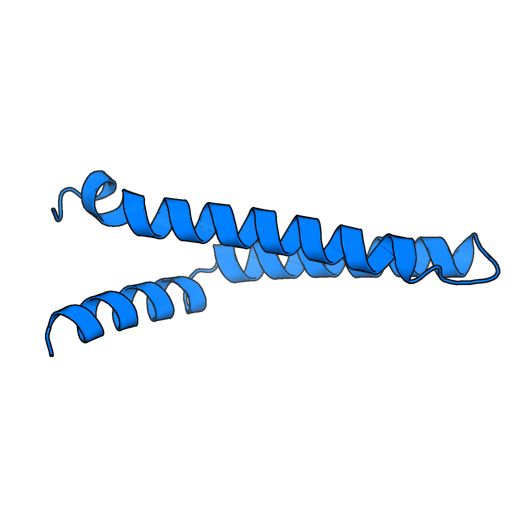1.00 92.81 70 ILE A O 1
ATOM 576 N N . THR A 1 71 ? -6.366 4.190 14.066 1.00 92.88 71 THR A N 1
ATOM 577 C CA . THR A 1 71 ? -6.949 5.515 14.327 1.00 92.88 71 THR A CA 1
ATOM 578 C C . THR A 1 71 ? -8.418 5.636 13.935 1.00 92.88 71 THR A C 1
ATOM 580 O O . THR A 1 71 ? -9.048 6.626 14.304 1.00 92.88 71 THR A O 1
ATOM 583 N N . ARG A 1 72 ? -8.992 4.654 13.224 1.00 92.31 72 ARG A N 1
ATOM 584 C CA . ARG A 1 72 ? -10.388 4.689 12.753 1.00 92.31 72 ARG A CA 1
ATOM 585 C C . ARG A 1 72 ? -11.368 4.961 13.889 1.00 92.31 72 ARG A C 1
ATOM 587 O O . ARG A 1 72 ? -12.185 5.870 13.769 1.00 92.31 72 ARG A O 1
ATOM 594 N N . ASP A 1 73 ? -11.269 4.197 14.973 1.00 89.12 73 ASP A N 1
ATOM 595 C CA . ASP A 1 73 ? -12.268 4.243 16.045 1.00 89.12 73 ASP A CA 1
ATOM 596 C C . ASP A 1 73 ? -12.169 5.552 16.845 1.00 89.12 73 ASP A C 1
ATOM 598 O O . ASP A 1 73 ? -13.187 6.159 17.173 1.00 89.12 73 ASP A O 1
ATOM 602 N N . TYR A 1 74 ? -10.949 6.067 17.039 1.00 91.12 74 TYR A N 1
ATOM 603 C CA . TYR A 1 74 ? -10.719 7.411 17.576 1.00 91.12 74 TYR A CA 1
ATOM 604 C C . TYR A 1 74 ? -11.285 8.503 16.661 1.00 91.12 74 TYR A C 1
ATOM 606 O O . TYR A 1 74 ? -11.924 9.440 17.127 1.00 91.12 74 TYR A O 1
ATOM 614 N N . SER A 1 75 ? -11.066 8.382 15.349 1.00 90.56 75 SER A N 1
ATOM 615 C CA . SER A 1 75 ? -11.502 9.371 14.362 1.00 90.56 75 SER A CA 1
ATOM 616 C C . SER A 1 75 ? -13.020 9.423 14.191 1.00 90.56 75 SER A C 1
ATOM 618 O O . SER A 1 75 ? -13.537 10.468 13.804 1.00 90.56 75 SER A O 1
ATOM 620 N N . GLN A 1 76 ? -13.721 8.309 14.408 1.00 87.94 76 GLN A N 1
ATOM 621 C CA . GLN A 1 76 ? -15.176 8.213 14.251 1.00 87.94 76 GLN A CA 1
ATOM 622 C C . GLN A 1 76 ? -15.930 8.347 15.580 1.00 87.94 76 GLN A C 1
ATOM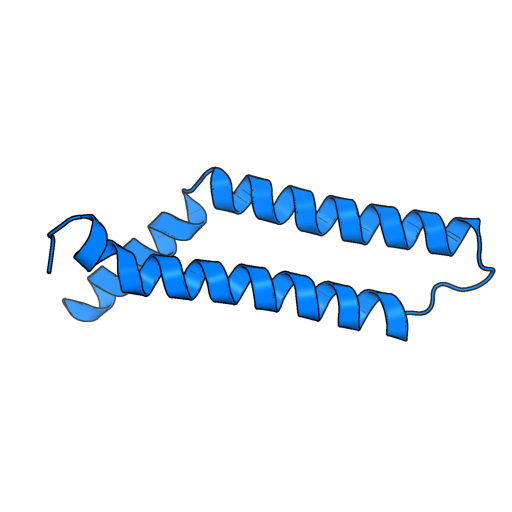 624 O O . GLN A 1 76 ? -17.158 8.383 15.573 1.00 87.94 76 GLN A O 1
ATOM 629 N N . GLY A 1 77 ? -15.216 8.436 16.710 1.00 87.50 77 GLY A N 1
ATOM 630 C CA . GLY A 1 77 ? -15.823 8.472 18.041 1.00 87.50 77 GLY A CA 1
ATOM 631 C C . GLY A 1 77 ? -16.542 7.169 18.401 1.00 87.50 77 GLY A C 1
ATOM 632 O O . GLY A 1 77 ? -17.518 7.198 19.143 1.00 87.50 77 GLY A O 1
ATOM 633 N N . THR A 1 78 ? -16.099 6.040 17.838 1.00 83.94 78 THR A N 1
ATOM 634 C CA . THR A 1 78 ? -16.697 4.708 18.034 1.00 83.94 78 THR A CA 1
ATOM 635 C C . THR A 1 78 ? -15.912 3.845 19.028 1.00 83.94 78 THR A C 1
ATOM 637 O O . THR A 1 78 ? -16.097 2.626 19.039 1.00 83.94 78 THR A O 1
ATOM 640 N N . ILE A 1 79 ? -15.022 4.463 19.817 1.00 69.12 79 ILE A N 1
ATOM 641 C CA . ILE A 1 79 ? -14.254 3.830 20.901 1.00 69.12 79 ILE A CA 1
ATOM 642 C C . ILE A 1 79 ? -14.981 3.915 22.245 1.00 69.12 79 ILE A C 1
ATOM 644 O O . ILE A 1 79 ? -15.694 4.919 22.466 1.00 69.12 79 ILE A O 1
#

Sequence (79 aa):
MRNLQLVKYDIISLFKSYLTYIALIIIWALLGGMTVLFVRNSDKVDYSMILPMANWMFLFFGLLVVIKTITRDYSQGTI

Organism: NCBI:txid586733

Radius of gyration: 17.32 Å; Cα contacts (8 Å, |Δi|>4): 22; chains: 1; boundi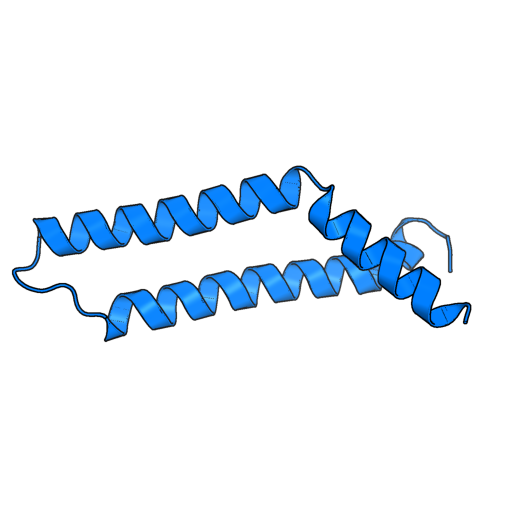ng box: 38×24×43 Å

Foldseek 3Di:
DVVVVLVVVLVVCCVPDPVNVVLVVVLCCVLVVVQVVCVVPDVDDDPVPSVVSSVVSVVVVVVVSVVCSVCVCVVVVVD